Protein AF-A0AAU0Y396-F1 (afdb_monomer)

Radius of gyration: 15.41 Å; Cα contacts (8 Å, |Δi|>4): 127; chains: 1; bounding box: 33×30×43 Å

Mean predicted aligned error: 11.19 Å

Sequence (86 aa):
MAEASDGEDARCGWLLDAHDEDGPAVRECGATLHFTETGFHCDHGHS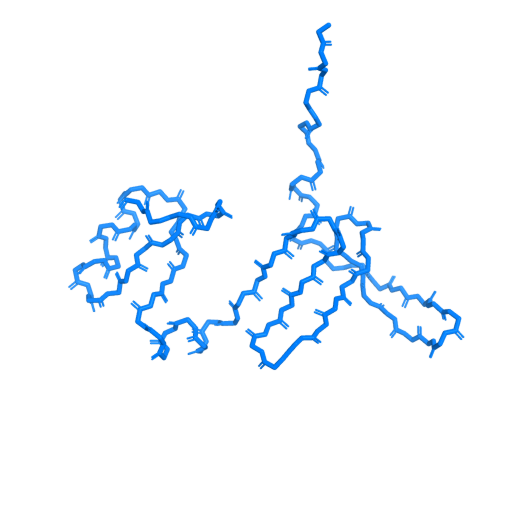HTDAETRHAQGWDYAHDEPEASLLGRAGVIGIGMDGNPF

Nearest PDB structures (foldseek):
  3vwc-assembly1_A  TM=6.019E-01  e=6.419E-01  Coprinopsis cinerea
  8p51-assembly1_A  TM=5.489E-01  e=3.095E+00  Photorhabdus luminescens
  6wu8-assembly1_A  TM=3.695E-01  e=5.583E+00  Homo sapiens
  2mk5-assembly1_A  TM=3.171E-01  e=6.365E+00  Staphylococcus phage G15

pLDDT: mean 71.28, std 15.27, range [34.0, 93.06]

Secondary structure (DSSP, 8-state):
-----TTSGGGTT-PEEEEETTEEEEEETTEEEEEETTEEEETTS-EEE-HHHHHHHTEEE-SSHHHHHHHHHTT-EEE-TTS-B-

Foldseek 3Di:
DDDDPPDLVVQQVDWDWDADPVGIFIDTSRFTWDADPQFIAGPVGQTDGDPVSQVVVQEDEDCDPVRQVVSVVVSHFYAYSVRHTD

Solvent-accessible surface area (backbone atoms only — not comparable to full-atom values): 5139 Å² total; per-residue (Å²): 132,87,80,75,77,87,65,55,70,80,32,64,80,48,82,38,89,38,72,52,100,90,40,86,42,46,24,38,55,85,26,58,54,44,80,53,99,54,35,39,37,28,77,84,69,56,68,48,69,36,68,70,56,31,55,75,72,40,30,46,81,19,95,44,67,72,52,20,51,54,33,47,75,73,68,22,46,22,23,33,92,86,71,45,70,112

Structure (mmCIF, N/CA/C/O backbone):
data_AF-A0AAU0Y396-F1
#
_entry.id   AF-A0AAU0Y396-F1
#
loop_
_atom_site.group_PDB
_atom_site.id
_atom_site.type_symbol
_atom_site.label_atom_id
_atom_site.label_alt_id
_atom_site.label_comp_id
_atom_site.label_asym_id
_atom_site.label_entity_id
_atom_site.label_seq_id
_atom_site.pdbx_PDB_ins_code
_atom_site.Cartn_x
_atom_site.Cartn_y
_atom_site.Cartn_z
_atom_site.occupancy
_atom_site.B_iso_or_equiv
_atom_site.auth_seq_id
_atom_site.auth_comp_id
_atom_site.auth_asym_id
_atom_site.auth_atom_id
_atom_site.pdbx_PDB_model_num
ATOM 1 N N . MET A 1 1 ? 10.321 -15.425 -29.300 1.00 34.00 1 MET A N 1
ATOM 2 C CA . MET A 1 1 ? 10.669 -15.184 -27.888 1.00 34.00 1 MET A CA 1
ATOM 3 C C . MET A 1 1 ? 9.967 -13.891 -27.542 1.00 34.00 1 MET A C 1
ATOM 5 O O . MET A 1 1 ? 10.209 -12.920 -28.242 1.00 34.00 1 MET A O 1
ATOM 9 N N . ALA A 1 2 ? 8.964 -13.939 -26.666 1.00 37.22 2 ALA A N 1
ATOM 10 C CA . ALA A 1 2 ? 8.179 -12.760 -26.319 1.00 37.22 2 ALA A CA 1
ATOM 11 C C . ALA A 1 2 ? 9.023 -11.897 -25.380 1.00 37.22 2 ALA A C 1
ATOM 13 O O . ALA A 1 2 ? 9.463 -12.376 -24.337 1.00 37.22 2 ALA A O 1
ATOM 14 N N . GLU A 1 3 ? 9.314 -10.679 -25.818 1.00 38.12 3 GLU A N 1
ATOM 15 C CA . GLU A 1 3 ? 9.989 -9.653 -25.036 1.00 38.12 3 GLU A CA 1
ATOM 16 C C . GLU A 1 3 ? 9.005 -9.213 -23.949 1.00 38.12 3 GLU A C 1
ATOM 18 O O . GLU A 1 3 ? 7.946 -8.668 -24.252 1.00 38.12 3 GLU A O 1
ATOM 23 N N . ALA A 1 4 ? 9.294 -9.559 -22.694 1.00 39.72 4 ALA A N 1
ATOM 24 C CA . ALA A 1 4 ? 8.535 -9.054 -21.563 1.00 39.72 4 ALA A CA 1
ATOM 25 C C . ALA A 1 4 ? 8.827 -7.556 -21.431 1.00 39.72 4 ALA A C 1
ATOM 27 O O . ALA A 1 4 ? 9.989 -7.150 -21.428 1.0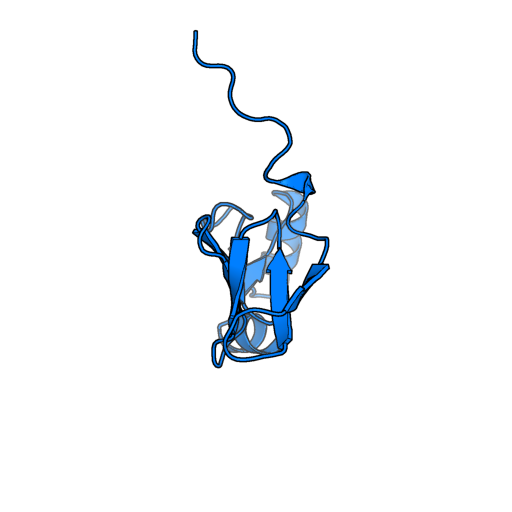0 39.72 4 ALA A O 1
ATOM 28 N N . SER A 1 5 ? 7.760 -6.766 -21.374 1.00 43.59 5 SER A N 1
ATOM 29 C CA . SER A 1 5 ? 7.751 -5.319 -21.211 1.00 43.59 5 SER A CA 1
ATOM 30 C C . SER A 1 5 ? 8.460 -4.859 -19.932 1.00 43.59 5 SER A C 1
ATOM 32 O O . SER A 1 5 ? 7.839 -4.589 -18.907 1.00 43.59 5 SER A O 1
ATOM 34 N N . ASP A 1 6 ? 9.778 -4.728 -20.005 1.00 43.03 6 ASP A N 1
ATOM 35 C CA . ASP A 1 6 ? 10.616 -4.042 -19.023 1.00 43.03 6 ASP A CA 1
ATOM 36 C C . ASP A 1 6 ? 10.394 -2.523 -19.177 1.00 43.03 6 ASP A C 1
ATOM 38 O O . ASP A 1 6 ? 11.087 -1.828 -19.920 1.00 43.03 6 ASP A O 1
ATOM 42 N N . GLY A 1 7 ? 9.303 -2.007 -18.608 1.00 42.44 7 GLY A N 1
ATOM 43 C CA . GLY A 1 7 ? 8.976 -0.578 -18.695 1.00 42.44 7 GLY A CA 1
ATOM 44 C C . GLY A 1 7 ? 7.546 -0.181 -18.338 1.00 42.44 7 GLY A C 1
ATOM 45 O O . GLY A 1 7 ? 7.272 1.016 -18.231 1.00 42.44 7 GLY A O 1
ATOM 46 N N . GLU A 1 8 ? 6.639 -1.143 -18.156 1.00 46.94 8 GLU A N 1
ATOM 47 C CA . GLU A 1 8 ? 5.259 -0.868 -17.727 1.00 46.94 8 GLU A CA 1
ATOM 48 C C . GLU A 1 8 ? 5.152 -0.725 -16.198 1.00 46.94 8 GLU A C 1
ATOM 50 O O . GLU A 1 8 ? 4.456 0.174 -15.734 1.00 46.94 8 GLU A O 1
ATOM 55 N N . ASP A 1 9 ? 5.949 -1.472 -15.426 1.00 47.94 9 ASP A N 1
ATOM 56 C CA . ASP A 1 9 ? 5.958 -1.431 -13.952 1.00 47.94 9 ASP A CA 1
ATOM 57 C C . ASP A 1 9 ? 6.532 -0.112 -13.385 1.00 47.94 9 ASP A C 1
ATOM 59 O O . ASP A 1 9 ? 5.968 0.515 -12.490 1.00 47.94 9 ASP A O 1
ATOM 63 N N . ALA A 1 10 ? 7.586 0.430 -14.012 1.00 46.25 10 ALA A N 1
ATOM 64 C CA . ALA A 1 10 ? 8.217 1.689 -13.587 1.00 46.25 10 ALA A CA 1
ATOM 65 C C . ALA A 1 10 ? 7.310 2.931 -13.730 1.00 46.25 10 ALA A C 1
ATOM 67 O O . ALA A 1 10 ? 7.604 3.988 -13.166 1.00 46.25 10 ALA A O 1
ATOM 68 N N . ARG A 1 11 ? 6.216 2.838 -14.499 1.00 48.50 11 ARG A N 1
ATOM 69 C CA . ARG A 1 11 ? 5.249 3.936 -14.678 1.00 48.50 11 ARG A CA 1
ATOM 70 C C . ARG A 1 11 ? 4.144 3.925 -13.626 1.00 48.50 11 ARG A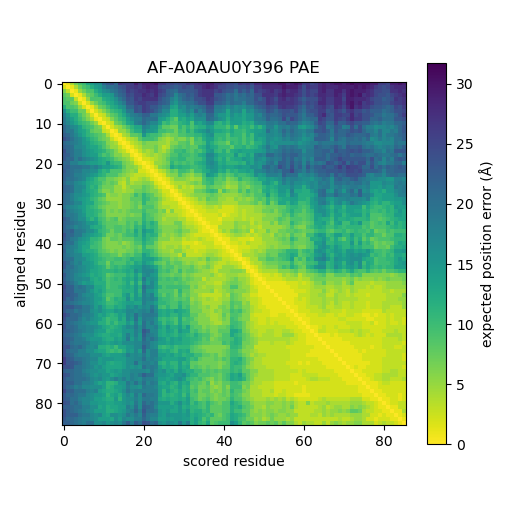 C 1
ATOM 72 O O . ARG A 1 11 ? 3.340 4.858 -13.596 1.00 48.50 11 ARG A O 1
ATOM 79 N N . CYS A 1 12 ? 4.128 2.919 -12.757 1.00 53.62 12 CYS A N 1
ATOM 80 C CA . CYS A 1 12 ? 3.119 2.765 -11.720 1.00 53.62 12 CYS A CA 1
ATOM 81 C C . CYS A 1 12 ? 3.399 3.566 -10.444 1.00 53.62 12 CYS A C 1
ATOM 83 O O . CYS A 1 12 ? 2.742 3.390 -9.434 1.00 53.62 12 CYS A O 1
ATOM 85 N N . GLY A 1 13 ? 4.357 4.495 -10.498 1.00 51.00 13 GLY A N 1
ATOM 86 C CA . GLY A 1 13 ? 4.547 5.525 -9.473 1.00 51.00 13 GLY A CA 1
ATOM 87 C C . GLY A 1 13 ? 4.216 6.940 -9.951 1.00 51.00 13 GLY A C 1
ATOM 88 O O . GLY A 1 13 ? 4.471 7.899 -9.224 1.00 51.00 13 GLY A O 1
ATOM 89 N N . TRP A 1 14 ? 3.755 7.112 -11.198 1.00 52.75 14 TRP A N 1
ATOM 90 C CA . TRP A 1 14 ? 3.527 8.427 -11.807 1.00 52.75 14 TRP A CA 1
ATOM 91 C C . TRP A 1 14 ? 2.037 8.627 -12.080 1.00 52.75 14 TRP A C 1
ATOM 93 O O . TRP A 1 14 ? 1.509 8.171 -13.094 1.00 52.75 14 TRP A O 1
ATOM 103 N N . LEU A 1 15 ? 1.374 9.350 -11.173 1.00 58.84 15 LEU A N 1
ATOM 104 C CA . LEU A 1 15 ? -0.008 9.788 -11.350 1.00 58.84 15 LEU A CA 1
ATOM 105 C C . LEU A 1 15 ? -0.071 10.845 -12.456 1.00 58.84 15 LEU A C 1
ATOM 107 O O . LEU A 1 15 ? 0.506 11.930 -12.336 1.00 58.84 15 LEU A O 1
ATOM 111 N N . LEU A 1 16 ? -0.782 10.530 -13.534 1.00 60.28 16 LEU A N 1
ATOM 112 C CA . LEU A 1 16 ? -1.075 11.462 -14.613 1.00 60.28 16 LEU A CA 1
ATOM 113 C C . LEU A 1 16 ? -2.514 11.950 -14.473 1.00 60.28 16 LEU A C 1
ATOM 115 O O . LEU A 1 16 ? -3.447 11.145 -14.433 1.00 60.28 16 LEU A O 1
ATOM 119 N N . ASP A 1 17 ? -2.691 13.271 -14.449 1.00 57.00 17 ASP A N 1
ATOM 120 C CA . ASP A 1 17 ? -4.014 13.876 -14.583 1.00 57.00 17 ASP A CA 1
ATOM 121 C C . ASP A 1 17 ? -4.643 13.446 -15.915 1.00 57.00 17 ASP A C 1
ATOM 123 O O . ASP A 1 17 ? -4.012 13.455 -16.982 1.00 57.00 17 ASP A O 1
ATOM 127 N N . ALA A 1 18 ? -5.891 13.014 -15.844 1.00 59.69 18 ALA A N 1
ATOM 128 C CA . ALA A 1 18 ? -6.691 12.622 -16.980 1.00 59.69 18 ALA A CA 1
ATOM 129 C C . ALA A 1 18 ? -8.032 13.322 -16.928 1.00 59.69 18 ALA A C 1
ATOM 131 O O . ALA A 1 18 ? -8.533 13.695 -15.877 1.00 59.69 18 ALA A O 1
ATOM 132 N N . HIS A 1 19 ? -8.634 13.476 -18.090 1.00 50.97 19 HIS A N 1
ATOM 133 C CA . HIS A 1 19 ? -10.021 13.875 -18.200 1.00 50.97 19 HIS A CA 1
ATOM 134 C C . HIS A 1 19 ? -10.670 12.852 -19.122 1.00 50.97 19 HIS A C 1
ATOM 136 O O . HIS A 1 19 ? -10.213 12.679 -20.255 1.00 50.97 19 HIS A O 1
ATOM 142 N N . ASP A 1 20 ? -11.651 12.135 -18.589 1.00 62.31 20 ASP A N 1
ATOM 143 C CA . ASP A 1 20 ? -12.508 11.221 -19.338 1.00 62.31 20 ASP A CA 1
ATOM 144 C C . ASP A 1 20 ? -13.850 11.912 -19.652 1.00 62.31 20 ASP A C 1
ATOM 146 O O . ASP A 1 20 ? -14.066 13.063 -19.254 1.00 62.31 20 ASP A O 1
ATOM 150 N N . GLU A 1 21 ? -14.749 11.248 -20.381 1.00 66.00 21 GLU A N 1
ATOM 151 C CA . GLU A 1 21 ? -16.033 11.822 -20.808 1.00 66.00 21 GLU A CA 1
ATOM 152 C C . GLU A 1 21 ? -16.931 12.211 -19.616 1.00 66.00 21 GLU A C 1
ATOM 154 O O . GLU A 1 21 ? -17.774 13.103 -19.739 1.00 66.00 21 GLU A O 1
ATOM 159 N N . ASP A 1 22 ? -16.684 11.615 -18.446 1.00 66.19 22 ASP A N 1
ATOM 160 C CA . ASP A 1 22 ? -17.383 11.869 -17.184 1.00 66.19 22 ASP A CA 1
ATOM 161 C C . ASP A 1 22 ? -16.679 12.882 -16.248 1.00 66.19 22 ASP A C 1
ATOM 163 O O . ASP A 1 22 ? -17.228 13.237 -15.201 1.00 66.19 22 ASP A O 1
ATOM 167 N N . GLY A 1 23 ? -15.493 13.397 -16.609 1.00 59.38 23 GLY A N 1
ATOM 168 C CA . GLY A 1 23 ? -14.772 14.417 -15.833 1.00 59.38 23 GLY A CA 1
ATOM 169 C C . GLY A 1 23 ? -13.333 14.039 -15.447 1.00 59.38 23 GLY A C 1
ATOM 170 O O . GLY A 1 23 ? -12.699 13.238 -16.136 1.00 59.38 23 GLY A O 1
ATOM 171 N N . PRO A 1 24 ? -12.762 14.658 -14.390 1.00 57.88 24 PRO A N 1
ATOM 172 C CA . PRO A 1 24 ? -11.375 14.425 -14.001 1.00 57.88 24 PRO A CA 1
ATOM 173 C C . PRO A 1 24 ? -11.180 12.975 -13.543 1.00 57.88 24 PRO A C 1
ATOM 175 O O . PRO A 1 24 ? -11.846 12.498 -12.625 1.00 57.88 24 PRO A O 1
ATOM 178 N N . ALA A 1 25 ? -10.239 12.296 -14.182 1.00 63.78 25 ALA A N 1
ATOM 179 C CA . ALA A 1 25 ? -9.793 10.949 -13.877 1.00 63.78 25 ALA A CA 1
ATOM 180 C C . ALA A 1 25 ? -8.286 10.973 -13.586 1.00 63.78 25 ALA A C 1
ATOM 182 O O . ALA A 1 25 ? -7.581 11.927 -13.908 1.00 63.78 25 ALA A O 1
ATOM 183 N N . VAL A 1 26 ? -7.760 9.919 -12.979 1.00 68.12 26 VAL A N 1
ATOM 184 C CA . VAL A 1 26 ? -6.314 9.775 -12.779 1.00 68.12 26 VAL A CA 1
ATOM 185 C C . VAL A 1 26 ? -5.883 8.498 -13.480 1.00 68.12 26 VAL A C 1
ATOM 187 O O . VAL A 1 26 ? -6.610 7.504 -13.459 1.00 68.12 26 VAL A O 1
ATOM 190 N N . ARG A 1 27 ? -4.730 8.532 -14.150 1.00 66.44 27 ARG A N 1
ATOM 191 C CA . ARG A 1 27 ? -4.125 7.338 -14.755 1.00 66.44 27 ARG A CA 1
ATOM 192 C C . ARG A 1 27 ? -2.801 7.047 -14.092 1.00 66.44 27 ARG A C 1
ATOM 194 O O . ARG A 1 27 ? -2.032 7.961 -13.803 1.00 66.44 27 ARG A O 1
ATOM 201 N N . GLU A 1 28 ? -2.523 5.768 -13.945 1.00 64.69 28 GLU A N 1
ATOM 202 C CA . GLU A 1 28 ? -1.240 5.253 -13.493 1.00 64.69 28 GLU A CA 1
ATOM 203 C C . GLU A 1 28 ? -0.795 4.178 -14.484 1.00 64.69 28 GLU A C 1
ATOM 205 O O . GLU A 1 28 ? -1.610 3.402 -14.985 1.00 64.69 28 GLU A O 1
ATOM 210 N N . CYS A 1 29 ? 0.476 4.224 -14.892 1.00 67.56 29 CYS A N 1
ATOM 211 C CA . CYS A 1 29 ? 1.030 3.404 -15.979 1.00 67.56 29 CYS A CA 1
ATOM 212 C C . CYS A 1 29 ? 0.284 3.475 -17.335 1.00 67.56 29 CYS A C 1
ATOM 214 O O . CYS A 1 29 ? 0.619 2.740 -18.259 1.00 67.56 29 CYS A O 1
ATOM 216 N N . GLY A 1 30 ? -0.656 4.414 -17.506 1.00 66.75 30 GLY A N 1
ATOM 217 C CA . GLY A 1 30 ? -1.491 4.553 -18.705 1.00 66.75 30 GLY A CA 1
ATOM 218 C C . GLY A 1 30 ? -2.885 3.925 -18.593 1.00 66.75 30 GLY A C 1
ATOM 219 O O . GLY A 1 30 ? -3.692 4.157 -19.491 1.00 66.75 30 GLY A O 1
ATOM 220 N N . ALA A 1 31 ? -3.194 3.223 -17.495 1.00 70.44 31 ALA A N 1
ATOM 221 C CA . ALA A 1 31 ? -4.536 2.721 -17.190 1.00 70.44 31 ALA A CA 1
ATOM 222 C C . ALA A 1 31 ? -5.304 3.648 -16.253 1.00 70.44 31 ALA A C 1
ATOM 224 O O . ALA A 1 31 ? -4.723 4.336 -15.412 1.00 70.44 31 ALA A O 1
ATOM 225 N N . THR A 1 32 ? -6.629 3.610 -16.374 1.00 73.12 32 THR A N 1
ATOM 226 C CA . THR A 1 32 ? -7.546 4.275 -15.450 1.00 73.12 32 THR A CA 1
ATOM 227 C C . THR A 1 32 ? -7.374 3.716 -14.040 1.00 73.12 32 THR A C 1
ATOM 229 O O . THR A 1 32 ? -7.365 2.500 -13.837 1.00 73.12 32 THR A O 1
ATOM 232 N N . LEU A 1 33 ? -7.241 4.619 -13.070 1.00 74.38 33 LEU A N 1
ATOM 233 C CA . LEU A 1 33 ? -7.277 4.300 -11.650 1.00 74.38 33 LEU A CA 1
ATOM 234 C C . LEU A 1 33 ? -8.714 4.264 -11.144 1.00 74.38 33 LEU A C 1
ATOM 236 O O . LEU A 1 33 ? -9.484 5.209 -11.316 1.00 74.38 33 LEU A O 1
ATOM 240 N N . HIS A 1 34 ? -9.032 3.198 -10.427 1.00 75.81 34 HIS A N 1
ATOM 241 C CA . HIS A 1 34 ? -10.257 3.044 -9.669 1.00 75.81 34 HIS A CA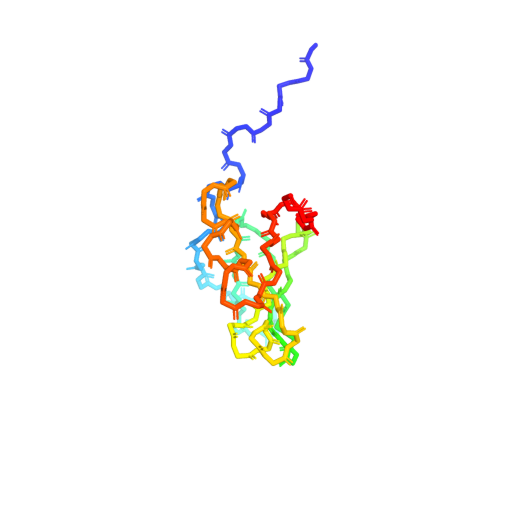 1
ATOM 242 C C . HIS A 1 34 ? -9.937 3.221 -8.188 1.00 75.81 34 HIS A C 1
ATOM 244 O O . HIS A 1 34 ? -9.265 2.387 -7.578 1.00 75.81 34 HIS A O 1
ATOM 250 N N . PHE A 1 35 ? -10.415 4.319 -7.606 1.00 72.19 35 PHE A N 1
ATOM 251 C CA . PHE A 1 35 ? -10.314 4.550 -6.169 1.00 72.19 35 PHE A CA 1
ATOM 252 C C . PHE A 1 35 ? -11.325 3.673 -5.429 1.00 72.19 35 PHE A C 1
ATOM 254 O O . PHE A 1 35 ? -12.495 3.584 -5.802 1.00 72.19 35 PHE A O 1
ATOM 261 N N . THR A 1 36 ? -10.857 3.032 -4.368 1.00 74.12 36 THR A N 1
ATOM 262 C CA . THR A 1 36 ? -11.641 2.182 -3.471 1.00 74.12 36 THR A CA 1
ATOM 263 C C . THR A 1 36 ? -11.583 2.755 -2.057 1.00 74.12 36 THR A C 1
ATOM 265 O O . THR A 1 36 ? -10.860 3.713 -1.792 1.00 74.12 36 THR A O 1
ATOM 268 N N . GLU A 1 37 ? -12.331 2.170 -1.125 1.00 75.38 37 GLU A N 1
ATOM 269 C CA . GLU A 1 37 ? -12.309 2.601 0.278 1.00 75.38 37 GLU A CA 1
ATOM 270 C C . GLU A 1 37 ? -10.950 2.376 0.970 1.00 75.38 37 GLU A C 1
ATOM 272 O O . GLU A 1 37 ? -10.633 3.069 1.931 1.00 75.38 37 GLU A O 1
ATOM 277 N N . THR A 1 38 ? -10.139 1.439 0.471 1.00 72.44 38 THR A N 1
ATOM 278 C CA . THR A 1 38 ? -8.871 1.017 1.086 1.00 72.44 38 THR A CA 1
ATOM 279 C C . THR A 1 38 ? -7.631 1.413 0.285 1.00 72.44 38 THR A C 1
ATOM 281 O O . THR A 1 38 ? -6.530 1.000 0.642 1.00 72.44 38 THR A O 1
ATOM 284 N N . GLY A 1 39 ? -7.779 2.156 -0.813 1.00 75.62 39 GLY A N 1
ATOM 285 C CA . GLY A 1 39 ? -6.678 2.475 -1.724 1.00 75.62 39 GLY A CA 1
ATOM 286 C C . GLY A 1 39 ? -7.135 2.560 -3.176 1.00 75.62 39 GLY A C 1
ATOM 287 O O . GLY A 1 39 ? -8.210 3.093 -3.455 1.00 75.62 39 GLY A O 1
ATOM 288 N N . PHE A 1 40 ? -6.358 2.022 -4.113 1.00 74.31 40 PHE A N 1
ATOM 289 C CA . PHE A 1 40 ? -6.680 2.077 -5.539 1.00 74.31 40 PHE A CA 1
ATOM 290 C C . PHE A 1 40 ? -6.319 0.798 -6.296 1.00 74.31 40 PHE A C 1
ATOM 292 O O . PHE A 1 40 ? -5.484 0.006 -5.862 1.00 74.31 40 PHE A O 1
ATOM 299 N N . HIS A 1 41 ? -6.942 0.631 -7.460 1.00 73.62 41 HIS A N 1
ATOM 300 C CA . HIS A 1 41 ? -6.652 -0.426 -8.423 1.00 73.62 41 HIS A CA 1
ATOM 301 C C . HIS A 1 41 ? -6.600 0.162 -9.837 1.00 73.62 41 HIS A C 1
ATOM 303 O O . HIS A 1 41 ? -7.512 0.896 -10.218 1.00 73.62 41 HIS A O 1
ATOM 309 N N . CYS A 1 42 ? -5.578 -0.150 -10.631 1.00 76.06 42 CYS A N 1
ATOM 310 C CA . CYS A 1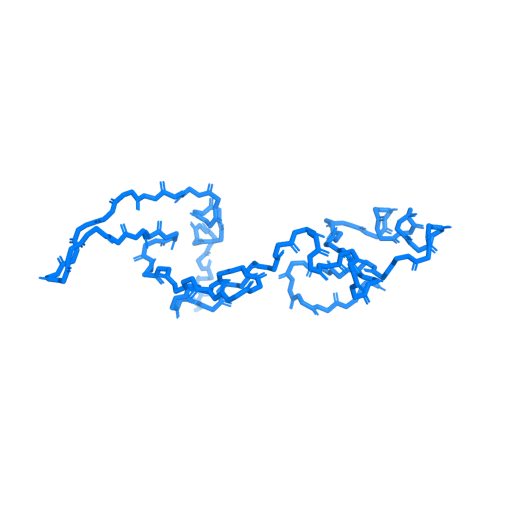 42 ? -5.526 0.223 -12.046 1.00 76.06 42 CYS A CA 1
ATOM 311 C C . CYS A 1 42 ? -6.001 -0.931 -12.944 1.00 76.06 42 CYS A C 1
ATOM 313 O O . CYS A 1 42 ? -5.857 -2.097 -12.590 1.00 76.06 42 CYS A O 1
ATOM 315 N N . ASP A 1 43 ? -6.543 -0.630 -14.126 1.00 72.44 43 ASP A N 1
ATOM 316 C CA . ASP A 1 43 ? -7.042 -1.653 -15.074 1.00 72.44 43 ASP A CA 1
ATOM 317 C C . ASP A 1 43 ? -5.961 -2.661 -15.530 1.00 72.44 43 ASP A C 1
ATOM 319 O O . ASP A 1 43 ? -6.268 -3.789 -15.906 1.00 72.44 43 ASP A O 1
ATOM 323 N N . HIS A 1 44 ? -4.677 -2.298 -15.411 1.00 68.88 44 HIS A N 1
ATOM 324 C CA . HIS A 1 44 ? -3.550 -3.207 -15.649 1.00 68.88 44 HIS A CA 1
ATOM 325 C C . HIS A 1 44 ? -3.302 -4.221 -14.512 1.00 68.88 44 HIS A C 1
ATOM 327 O O . HIS A 1 44 ? -2.467 -5.108 -14.674 1.00 68.88 44 HIS A O 1
ATOM 333 N N . GLY A 1 45 ? -4.031 -4.139 -13.393 1.00 63.91 45 GLY A N 1
ATOM 334 C CA . GLY A 1 45 ? -3.972 -5.095 -12.282 1.00 63.91 45 GLY A CA 1
ATOM 335 C C . GLY A 1 45 ? -3.114 -4.660 -11.091 1.00 63.91 45 GLY A C 1
ATOM 336 O O . GLY A 1 45 ? -2.997 -5.412 -10.122 1.00 63.91 45 GLY A O 1
ATOM 337 N N . HIS A 1 46 ? -2.526 -3.460 -11.113 1.00 68.31 46 HIS A N 1
ATOM 338 C CA . HIS A 1 46 ? -1.777 -2.950 -9.965 1.00 68.31 46 HIS A CA 1
ATOM 339 C C . HIS A 1 46 ? -2.733 -2.418 -8.907 1.00 68.31 46 HIS A C 1
ATOM 341 O O . HIS A 1 46 ? -3.598 -1.583 -9.174 1.00 68.31 46 HIS A O 1
ATOM 347 N N . SER A 1 47 ? -2.571 -2.932 -7.695 1.00 66.81 47 SER A N 1
ATOM 348 C CA . SER A 1 47 ? -3.382 -2.581 -6.538 1.00 66.81 47 SER A CA 1
ATOM 349 C C . SER A 1 47 ? -2.476 -1.957 -5.495 1.00 66.81 47 SER A C 1
ATOM 351 O O . SER A 1 47 ? -1.452 -2.550 -5.152 1.00 66.81 47 SER A O 1
ATOM 353 N N . HIS A 1 48 ? -2.860 -0.810 -4.950 1.00 71.12 48 HIS A N 1
ATOM 354 C CA . HIS A 1 48 ? -2.186 -0.254 -3.788 1.00 71.12 48 HIS A CA 1
ATOM 355 C C . HIS A 1 48 ? -3.183 -0.075 -2.656 1.00 71.12 48 HIS A C 1
ATOM 357 O O . HIS A 1 48 ? -4.173 0.646 -2.787 1.00 71.12 48 HIS A O 1
ATOM 363 N N . THR A 1 49 ? -2.908 -0.739 -1.541 1.00 77.62 49 THR A N 1
ATOM 364 C CA . THR A 1 49 ? -3.662 -0.573 -0.300 1.00 77.62 49 THR A CA 1
ATOM 365 C C . THR A 1 49 ? -2.993 0.507 0.545 1.00 77.62 49 THR A C 1
ATOM 367 O O . THR A 1 49 ? -1.779 0.475 0.753 1.00 77.62 49 THR A O 1
ATOM 370 N N . ASP A 1 50 ? -3.776 1.453 1.058 1.00 79.00 50 ASP A N 1
ATOM 371 C CA . ASP A 1 50 ? -3.278 2.547 1.890 1.00 79.00 50 ASP A CA 1
ATOM 372 C C . ASP A 1 50 ? -2.585 2.037 3.168 1.00 79.00 50 ASP A C 1
ATOM 374 O O . ASP A 1 50 ? -2.963 1.014 3.749 1.00 79.00 50 ASP A O 1
ATOM 378 N N . ALA A 1 51 ? -1.559 2.765 3.617 1.00 75.75 51 ALA A N 1
ATOM 3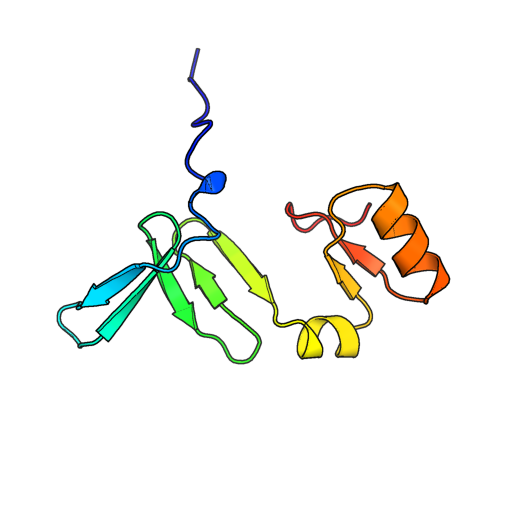79 C CA . ALA A 1 51 ? -0.732 2.384 4.757 1.00 75.75 51 ALA A CA 1
ATOM 380 C C . ALA A 1 51 ? -1.520 2.218 6.071 1.00 75.75 51 ALA A C 1
ATOM 382 O O . ALA A 1 51 ? -1.218 1.296 6.829 1.00 75.75 51 ALA A O 1
ATOM 383 N N . GLU A 1 52 ? -2.548 3.033 6.339 1.00 76.06 52 GLU A N 1
ATOM 384 C CA . GLU A 1 52 ? -3.385 2.866 7.538 1.00 76.06 52 GLU A CA 1
ATOM 385 C C . GLU A 1 52 ? -4.138 1.537 7.501 1.00 76.06 52 GLU A C 1
ATOM 387 O O . GLU A 1 52 ? -4.212 0.826 8.506 1.00 76.06 52 GLU A O 1
ATOM 392 N N . THR A 1 53 ? -4.650 1.172 6.326 1.00 81.00 53 THR A N 1
ATOM 393 C CA . THR A 1 53 ? -5.384 -0.079 6.131 1.00 81.00 53 THR A CA 1
ATOM 394 C C . THR A 1 53 ? -4.467 -1.291 6.291 1.00 81.00 53 THR A C 1
ATOM 396 O O . THR A 1 53 ? -4.834 -2.256 6.965 1.00 81.00 53 THR A O 1
ATOM 399 N N . ARG A 1 54 ? -3.263 -1.235 5.714 1.00 86.06 54 ARG A N 1
ATOM 400 C CA . ARG A 1 54 ? -2.248 -2.293 5.829 1.00 86.06 54 ARG A CA 1
ATOM 401 C C . ARG A 1 54 ? -1.834 -2.499 7.288 1.00 86.06 54 ARG A C 1
ATOM 403 O O . ARG A 1 54 ? -1.959 -3.602 7.827 1.00 86.06 54 ARG A O 1
ATOM 410 N N . HIS A 1 55 ? -1.503 -1.408 7.977 1.00 81.44 55 HIS A N 1
ATOM 411 C CA . HIS A 1 55 ? -1.134 -1.435 9.389 1.00 81.44 55 HIS A CA 1
ATOM 412 C C . HIS A 1 55 ? -2.269 -1.955 10.290 1.00 81.44 55 HIS A C 1
ATOM 414 O O . HIS A 1 55 ? -2.022 -2.773 11.175 1.00 81.44 55 HIS A O 1
ATOM 420 N N . ALA A 1 56 ? -3.524 -1.556 10.041 1.00 85.12 56 ALA 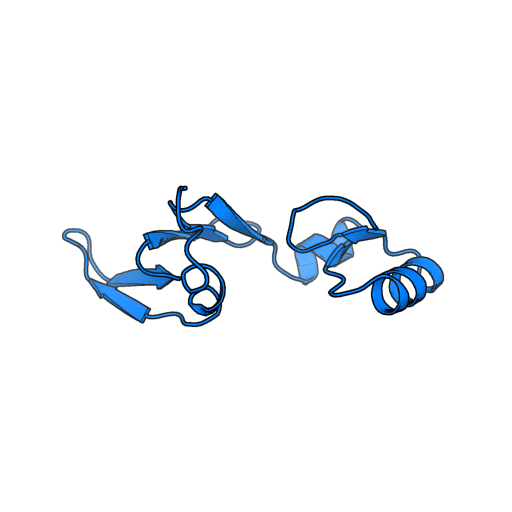A N 1
ATOM 421 C CA . ALA A 1 56 ? -4.687 -2.067 10.772 1.00 85.12 56 ALA A CA 1
ATOM 422 C C . ALA A 1 56 ? -4.907 -3.579 10.577 1.00 85.12 56 ALA A C 1
ATOM 424 O O . ALA A 1 56 ? -5.396 -4.254 11.484 1.00 85.12 56 ALA A O 1
ATOM 425 N N . GLN A 1 57 ? -4.532 -4.114 9.414 1.00 84.62 57 GLN A N 1
ATOM 426 C CA . GLN A 1 57 ? -4.600 -5.543 9.100 1.00 84.62 57 GLN A CA 1
ATOM 427 C C . GLN A 1 57 ? -3.343 -6.324 9.522 1.00 84.62 57 GLN A C 1
ATOM 429 O O . GLN A 1 57 ? -3.331 -7.551 9.423 1.00 84.62 57 GLN A O 1
ATOM 434 N N . GLY A 1 58 ? -2.303 -5.643 10.013 1.00 87.69 58 GLY A N 1
ATOM 435 C CA . GLY A 1 58 ? -1.072 -6.269 10.499 1.00 87.69 58 GLY A CA 1
ATOM 436 C C . GLY A 1 58 ? -0.105 -6.711 9.399 1.00 87.69 58 GLY A C 1
ATOM 437 O O . GLY A 1 58 ? 0.690 -7.625 9.623 1.00 87.69 58 GLY A O 1
ATOM 438 N N . TRP A 1 59 ? -0.150 -6.086 8.222 1.00 89.12 59 TRP A N 1
ATOM 439 C CA . TRP A 1 59 ? 0.796 -6.335 7.131 1.00 89.12 59 TRP A CA 1
ATOM 440 C C . TRP A 1 59 ? 1.311 -5.022 6.532 1.00 89.12 59 TRP A C 1
ATOM 442 O O . TRP A 1 59 ? 0.710 -3.975 6.738 1.00 89.12 59 TRP A O 1
ATOM 452 N N . ASP A 1 60 ? 2.442 -5.057 5.832 1.00 87.56 60 ASP A N 1
ATOM 453 C CA . ASP A 1 60 ? 2.971 -3.928 5.059 1.00 87.56 60 ASP A CA 1
ATOM 454 C C . ASP A 1 60 ? 3.743 -4.459 3.839 1.00 87.56 60 ASP A C 1
ATOM 456 O O . ASP A 1 60 ? 4.030 -5.655 3.754 1.00 87.56 60 ASP A O 1
ATOM 460 N N . TYR A 1 61 ? 4.042 -3.592 2.874 1.00 85.31 61 TYR A N 1
ATOM 461 C CA . TYR A 1 61 ? 4.812 -3.985 1.702 1.00 85.31 61 TYR A CA 1
ATOM 462 C C . TYR A 1 61 ? 6.284 -4.027 2.096 1.00 85.31 61 TYR A C 1
ATOM 464 O O . TYR A 1 61 ? 6.771 -3.123 2.768 1.00 85.31 61 TYR A O 1
ATOM 472 N N . ALA A 1 62 ? 6.976 -5.073 1.670 1.00 87.62 62 ALA A N 1
ATOM 473 C CA . ALA A 1 62 ? 8.419 -5.153 1.743 1.00 87.62 62 ALA A CA 1
ATOM 474 C C . ALA A 1 62 ? 8.997 -5.160 0.326 1.00 87.62 62 ALA A C 1
ATOM 476 O O . ALA A 1 62 ? 8.480 -5.812 -0.583 1.00 87.62 62 ALA A O 1
ATOM 477 N N . HIS A 1 63 ? 10.078 -4.421 0.130 1.00 81.50 63 HIS A N 1
ATOM 478 C CA . HIS A 1 63 ? 10.824 -4.435 -1.119 1.00 81.50 63 HIS A CA 1
ATOM 479 C C . HIS A 1 63 ? 11.767 -5.650 -1.199 1.00 81.50 63 HIS A C 1
ATOM 481 O O . HIS A 1 63 ? 12.041 -6.157 -2.287 1.00 81.50 63 HIS A O 1
ATOM 487 N N . ASP A 1 64 ? 12.237 -6.154 -0.053 1.00 86.12 64 ASP A N 1
ATOM 488 C CA . ASP A 1 64 ? 13.187 -7.263 0.038 1.00 86.12 64 ASP A CA 1
ATOM 489 C C . ASP A 1 64 ? 13.083 -8.058 1.357 1.00 86.12 64 ASP A C 1
ATOM 491 O O . ASP A 1 64 ? 12.480 -7.617 2.339 1.00 86.12 64 ASP A O 1
ATOM 495 N N . GLU A 1 65 ? 13.686 -9.256 1.386 1.00 88.50 65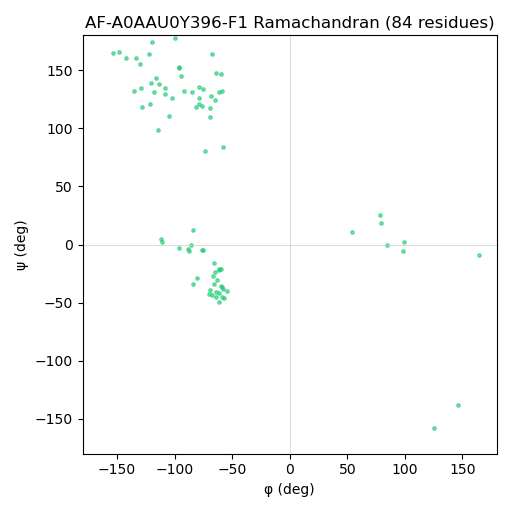 GLU A N 1
ATOM 496 C CA . GLU A 1 65 ? 13.696 -10.152 2.557 1.00 88.50 65 GLU A CA 1
ATOM 497 C C . GLU A 1 65 ? 14.237 -9.488 3.849 1.00 88.50 65 GLU A C 1
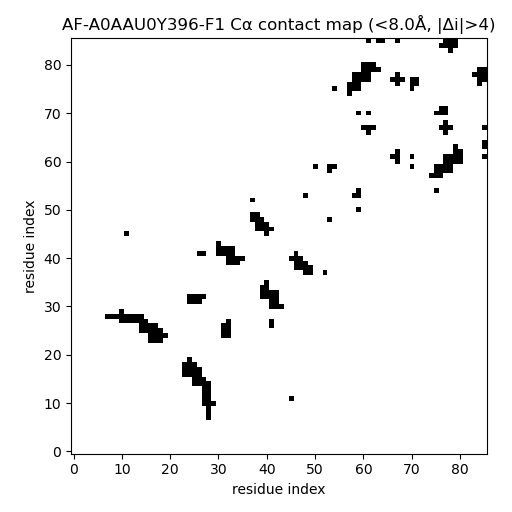ATOM 499 O O . GLU A 1 65 ? 13.677 -9.730 4.929 1.00 88.50 65 GLU A O 1
ATOM 504 N N . PRO A 1 66 ? 15.304 -8.656 3.812 1.00 93.06 66 PRO A N 1
ATOM 505 C CA . PRO A 1 66 ? 15.720 -7.857 4.964 1.00 93.06 66 PRO A CA 1
ATOM 506 C C . PRO A 1 66 ? 14.630 -6.926 5.504 1.00 93.06 66 PRO A C 1
ATOM 508 O O . PRO A 1 66 ? 14.423 -6.888 6.721 1.00 93.06 66 PRO A O 1
ATOM 511 N N . GLU A 1 67 ? 13.933 -6.193 4.638 1.00 87.25 67 GLU A N 1
ATOM 512 C CA . GLU A 1 67 ? 12.835 -5.309 5.039 1.00 87.25 67 GLU A CA 1
ATOM 513 C C . GLU A 1 67 ? 11.664 -6.103 5.635 1.00 87.25 67 GLU A C 1
ATOM 515 O O . GLU A 1 67 ? 11.203 -5.794 6.739 1.00 87.25 67 GLU A O 1
ATOM 520 N N . ALA A 1 68 ? 11.273 -7.211 4.998 1.00 89.25 68 ALA A N 1
ATOM 521 C CA . ALA A 1 68 ? 10.264 -8.126 5.530 1.00 89.25 68 ALA A CA 1
ATOM 522 C C . ALA A 1 68 ? 10.654 -8.684 6.910 1.00 89.25 68 ALA A C 1
ATOM 524 O O . ALA A 1 68 ? 9.823 -8.791 7.813 1.00 89.25 68 ALA A O 1
ATOM 525 N N . SER A 1 69 ? 11.940 -8.976 7.119 1.00 88.31 69 SER A N 1
ATOM 526 C CA . SER A 1 69 ? 12.460 -9.427 8.413 1.00 88.31 69 SER A CA 1
ATOM 527 C C . SER A 1 69 ? 12.370 -8.349 9.498 1.00 88.31 69 SER A C 1
ATOM 529 O O . SER A 1 69 ? 12.178 -8.675 10.673 1.00 88.31 69 SER A O 1
ATOM 531 N N . LEU A 1 70 ? 12.525 -7.068 9.148 1.00 89.94 70 LEU A N 1
ATOM 532 C CA . LEU A 1 70 ? 12.342 -5.953 10.083 1.00 89.94 70 LEU A CA 1
ATOM 533 C C . LEU A 1 70 ? 10.864 -5.774 10.448 1.00 89.94 70 LEU A C 1
ATOM 535 O O . LEU A 1 70 ? 10.557 -5.635 11.635 1.00 89.94 70 LEU A O 1
ATOM 539 N N . LEU A 1 71 ? 9.966 -5.866 9.465 1.00 88.69 71 LEU A N 1
ATOM 540 C CA . LEU A 1 71 ? 8.516 -5.865 9.680 1.00 88.69 71 LEU A CA 1
ATOM 541 C C . LEU A 1 71 ? 8.088 -7.029 10.584 1.00 88.69 71 LEU A C 1
ATOM 543 O O . LEU A 1 71 ? 7.400 -6.817 11.585 1.00 88.69 71 LEU A O 1
ATOM 547 N N . GLY A 1 72 ? 8.604 -8.236 10.333 1.00 88.50 72 GLY A N 1
ATOM 548 C CA . GLY A 1 72 ? 8.310 -9.419 11.143 1.00 88.50 72 GLY A CA 1
ATOM 549 C C . GLY A 1 72 ? 8.724 -9.262 12.611 1.00 88.50 72 GLY A C 1
ATOM 550 O O . GLY A 1 72 ? 8.005 -9.695 13.512 1.00 88.50 72 GLY A O 1
ATOM 551 N N . ARG A 1 73 ? 9.836 -8.567 12.890 1.00 90.62 73 ARG A N 1
ATOM 552 C CA . ARG A 1 73 ? 10.253 -8.234 14.270 1.00 90.62 73 ARG A CA 1
ATOM 553 C C . ARG A 1 73 ? 9.304 -7.254 14.960 1.00 90.62 73 ARG A C 1
ATOM 555 O O . ARG A 1 73 ? 9.222 -7.270 16.186 1.00 90.62 73 ARG A O 1
ATOM 562 N N . ALA A 1 74 ? 8.611 -6.419 14.191 1.00 87.75 74 ALA A N 1
ATOM 563 C CA . ALA A 1 74 ? 7.575 -5.514 14.676 1.00 87.75 74 ALA A CA 1
ATOM 564 C C . ALA A 1 74 ? 6.184 -6.178 14.760 1.00 87.75 74 ALA A C 1
ATOM 566 O O . ALA A 1 74 ? 5.233 -5.531 15.190 1.00 87.75 74 ALA A O 1
ATOM 567 N N . GLY A 1 75 ? 6.059 -7.462 14.392 1.00 89.12 75 GLY A N 1
ATOM 568 C CA . GLY A 1 75 ? 4.783 -8.182 14.361 1.00 89.12 75 GLY A CA 1
ATOM 569 C C . GLY A 1 75 ? 3.932 -7.889 13.121 1.00 89.12 75 GLY A C 1
ATOM 570 O O . GLY A 1 75 ? 2.733 -8.149 13.146 1.00 89.12 75 GLY A O 1
ATOM 571 N N . VAL A 1 76 ? 4.543 -7.353 12.063 1.00 92.12 76 VAL A N 1
ATOM 572 C CA . VAL A 1 76 ? 3.897 -6.999 10.794 1.00 92.12 76 VAL A CA 1
ATOM 573 C C . VAL A 1 76 ? 4.327 -7.991 9.711 1.00 92.12 76 VAL A C 1
ATOM 575 O O . VAL A 1 76 ? 5.508 -8.315 9.594 1.00 92.12 76 VAL A O 1
ATOM 578 N N . ILE A 1 77 ? 3.381 -8.491 8.916 1.00 90.31 77 ILE A N 1
ATOM 579 C CA . ILE A 1 77 ? 3.662 -9.410 7.803 1.00 90.31 77 ILE A CA 1
ATOM 580 C C . ILE A 1 77 ? 4.189 -8.607 6.605 1.00 90.31 77 ILE A C 1
ATOM 582 O O . ILE A 1 77 ? 3.489 -7.729 6.110 1.00 90.31 77 ILE A O 1
ATOM 586 N N . GLY A 1 78 ? 5.401 -8.909 6.131 1.00 87.25 78 GLY A N 1
ATOM 587 C CA . GLY A 1 78 ? 5.965 -8.303 4.921 1.00 87.25 78 GLY A CA 1
ATOM 588 C C . GLY A 1 78 ? 5.443 -8.980 3.654 1.00 87.25 78 GLY A C 1
ATOM 589 O O . GLY A 1 78 ? 5.678 -10.172 3.453 1.00 87.25 78 GLY A O 1
ATOM 590 N N . ILE A 1 79 ? 4.751 -8.225 2.805 1.00 86.19 79 ILE A N 1
ATOM 591 C CA . ILE A 1 79 ? 4.192 -8.675 1.525 1.00 86.19 79 ILE A CA 1
ATOM 592 C C . ILE A 1 79 ? 5.001 -8.059 0.381 1.00 86.19 79 ILE A C 1
ATOM 594 O O . ILE A 1 79 ? 5.229 -6.855 0.359 1.00 86.19 79 ILE A O 1
ATOM 598 N N . GLY A 1 80 ? 5.450 -8.862 -0.577 1.00 81.00 80 GLY A N 1
ATOM 599 C CA . GLY A 1 80 ? 6.109 -8.371 -1.785 1.00 81.00 80 GLY A CA 1
ATOM 600 C C . GLY A 1 80 ? 5.159 -7.604 -2.699 1.00 81.00 80 GLY A C 1
ATOM 601 O O . GLY A 1 80 ? 3.939 -7.725 -2.603 1.00 81.00 80 GLY A O 1
ATOM 602 N N . MET A 1 81 ? 5.720 -6.849 -3.643 1.00 75.25 81 MET A N 1
ATOM 603 C CA . MET A 1 81 ? 4.936 -6.113 -4.649 1.00 75.25 81 MET A CA 1
ATOM 604 C C . MET A 1 81 ? 4.094 -7.038 -5.553 1.00 75.25 81 MET A C 1
ATOM 606 O O . MET A 1 81 ? 3.083 -6.613 -6.096 1.00 75.25 81 MET A O 1
ATOM 610 N N . ASP A 1 82 ? 4.463 -8.319 -5.648 1.00 75.06 82 ASP A N 1
ATOM 611 C CA . ASP A 1 82 ? 3.693 -9.393 -6.301 1.00 75.06 82 ASP A CA 1
ATOM 612 C C . ASP A 1 82 ? 2.475 -9.869 -5.468 1.00 75.06 82 ASP A C 1
ATOM 614 O O . ASP A 1 82 ? 1.681 -10.696 -5.906 1.00 75.06 82 ASP A O 1
ATOM 618 N N . GLY A 1 83 ? 2.299 -9.354 -4.247 1.00 69.50 83 GLY A N 1
ATOM 619 C CA . GLY A 1 83 ? 1.184 -9.693 -3.356 1.00 69.50 83 GLY A CA 1
ATOM 620 C C . GLY A 1 83 ? 1.396 -10.956 -2.516 1.00 69.50 83 GLY A C 1
ATOM 621 O O . GLY A 1 83 ? 0.535 -11.304 -1.707 1.00 69.50 83 GLY A O 1
ATOM 622 N N . ASN A 1 84 ? 2.541 -11.628 -2.660 1.00 75.12 84 ASN A N 1
ATOM 623 C CA . ASN A 1 84 ? 2.915 -12.794 -1.861 1.00 75.12 84 ASN A CA 1
ATOM 624 C C . ASN A 1 84 ? 3.786 -12.411 -0.649 1.00 75.12 84 ASN A C 1
ATOM 626 O O . ASN A 1 84 ? 4.597 -11.491 -0.752 1.00 75.12 84 ASN A O 1
ATOM 630 N N . PRO A 1 85 ? 3.655 -13.099 0.500 1.00 83.69 85 PRO A N 1
ATOM 631 C CA . PRO A 1 85 ? 4.564 -12.911 1.631 1.00 83.69 85 PRO A CA 1
ATOM 632 C C . PRO A 1 85 ? 6.000 -13.326 1.279 1.00 83.69 85 PRO A C 1
ATOM 634 O O . PRO A 1 85 ? 6.191 -14.266 0.503 1.00 83.69 85 PRO A O 1
ATOM 637 N N . PHE A 1 86 ? 6.982 -12.635 1.871 1.00 81.62 86 PHE A N 1
ATOM 638 C CA . PHE A 1 86 ? 8.396 -13.044 1.834 1.00 81.62 86 PHE A CA 1
ATOM 639 C C . PHE A 1 86 ? 8.660 -14.300 2.671 1.00 81.62 86 PHE A C 1
ATOM 641 O O . PHE A 1 86 ? 8.000 -14.473 3.726 1.00 81.62 86 PHE A O 1
#